Protein AF-A0A7C5RA62-F1 (afdb_monomer_lite)

Sequence (161 aa):
MAEKKEVVRFSKNILIQHIILMTSMIMLSITGLALKYSDSWLGRLFIKLEGGLETRGIIHRTFAVILILLGVYHLLYVMFTEEGHRELMKIRPTWKDFKDFWQYLGYNLFGKGSMPKVGKYDFRQKFQYWGVIVGFWVMVLTGFILWFGSAAMAVFPKWVI

Structure (mmCIF, N/CA/C/O backbone):
data_AF-A0A7C5RA62-F1
#
_entry.id   AF-A0A7C5RA62-F1
#
loop_
_atom_site.group_PDB
_atom_site.id
_atom_site.type_symbol
_atom_site.label_atom_id
_atom_site.label_alt_id
_atom_site.label_comp_id
_atom_site.label_asym_id
_atom_site.label_entity_id
_atom_site.label_seq_id
_atom_site.pdbx_PDB_ins_code
_atom_site.Cartn_x
_atom_site.Cartn_y
_atom_site.Cartn_z
_atom_site.occupancy
_atom_site.B_iso_or_equiv
_atom_site.auth_seq_id
_atom_site.auth_comp_id
_atom_site.auth_asym_id
_atom_site.auth_atom_id
_atom_site.pdbx_PDB_model_num
ATOM 1 N N . MET A 1 1 ? 1.773 -6.377 41.626 1.00 49.59 1 MET A N 1
ATOM 2 C CA . MET A 1 1 ? 2.093 -5.916 40.257 1.00 49.59 1 MET A CA 1
ATOM 3 C C . MET A 1 1 ? 1.074 -6.554 39.330 1.00 49.59 1 MET A C 1
ATOM 5 O O . MET A 1 1 ? 0.932 -7.764 39.396 1.00 49.59 1 MET A O 1
ATOM 9 N N . ALA A 1 2 ? 0.284 -5.774 38.588 1.00 59.28 2 ALA A N 1
ATOM 10 C CA . ALA A 1 2 ? -0.725 -6.342 37.694 1.00 59.28 2 ALA A CA 1
ATOM 11 C C . ALA A 1 2 ? -0.026 -7.121 36.569 1.00 59.28 2 ALA A C 1
ATOM 13 O O . ALA A 1 2 ? 0.814 -6.562 35.864 1.00 59.28 2 ALA A O 1
ATOM 14 N N . GLU A 1 3 ? -0.343 -8.407 36.438 1.00 60.16 3 GLU A N 1
ATOM 15 C CA . GLU A 1 3 ? 0.144 -9.262 35.360 1.00 60.16 3 GLU A CA 1
ATOM 16 C C . GLU A 1 3 ? -0.285 -8.655 34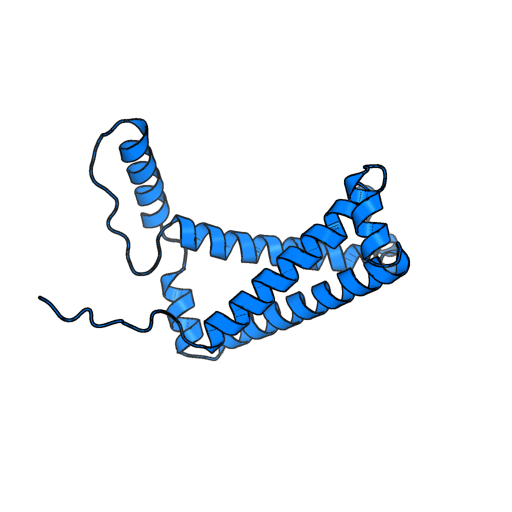.018 1.00 60.16 3 GLU A C 1
ATOM 18 O O . GLU A 1 3 ? -1.468 -8.401 33.769 1.00 60.16 3 GLU A O 1
ATOM 23 N N . LYS A 1 4 ? 0.693 -8.330 33.170 1.00 62.19 4 LYS A N 1
ATOM 24 C CA . LYS A 1 4 ? 0.464 -7.660 31.891 1.00 62.19 4 LYS A CA 1
ATOM 25 C C . LYS A 1 4 ? -0.144 -8.681 30.927 1.00 62.19 4 LYS A C 1
ATOM 27 O O . LYS A 1 4 ? 0.569 -9.383 30.222 1.00 62.19 4 LYS A O 1
ATOM 32 N N . LYS A 1 5 ? -1.472 -8.804 30.934 1.00 74.12 5 LYS A N 1
ATOM 33 C CA . LYS A 1 5 ? -2.194 -9.721 30.048 1.00 74.12 5 LYS A CA 1
ATOM 34 C C . LYS A 1 5 ? -2.106 -9.198 28.614 1.00 74.12 5 LYS A C 1
ATOM 36 O O . LYS A 1 5 ? -2.796 -8.246 28.248 1.00 74.12 5 LYS A O 1
ATOM 41 N N . GLU A 1 6 ? -1.211 -9.774 27.821 1.00 81.44 6 GLU A N 1
ATOM 42 C CA . GLU A 1 6 ? -1.072 -9.423 26.411 1.00 81.44 6 GLU A CA 1
ATOM 43 C C . GLU A 1 6 ? -2.312 -9.879 25.633 1.00 81.44 6 GLU A C 1
ATOM 45 O O . GLU A 1 6 ? -2.792 -11.003 25.782 1.00 81.44 6 GLU A O 1
ATOM 50 N N . VAL A 1 7 ? -2.861 -8.983 24.810 1.00 85.00 7 VAL A N 1
ATOM 51 C CA . VAL A 1 7 ? -4.025 -9.262 23.963 1.00 85.00 7 VAL A CA 1
ATOM 52 C C . VAL A 1 7 ? -3.595 -9.317 22.503 1.00 85.00 7 VAL A C 1
ATOM 54 O O . VAL A 1 7 ? -2.919 -8.416 22.003 1.00 85.00 7 VAL A O 1
ATOM 57 N N . VAL A 1 8 ? -4.005 -10.369 21.793 1.00 86.69 8 VAL A N 1
ATOM 58 C CA . VAL A 1 8 ? -3.720 -10.513 20.361 1.00 86.69 8 VAL A CA 1
ATOM 59 C C . VAL A 1 8 ? -4.494 -9.442 19.591 1.00 86.69 8 VAL A C 1
ATOM 61 O O . VAL A 1 8 ? -5.720 -9.485 19.493 1.00 86.69 8 VAL A O 1
ATOM 64 N N . ARG A 1 9 ? -3.774 -8.453 19.050 1.00 88.25 9 ARG A N 1
ATOM 65 C CA . ARG A 1 9 ? -4.382 -7.326 18.319 1.00 88.25 9 ARG A CA 1
ATOM 66 C C . ARG A 1 9 ? -4.767 -7.677 16.876 1.00 88.25 9 ARG A C 1
ATOM 68 O O . ARG A 1 9 ? -5.767 -7.146 16.378 1.00 88.25 9 ARG A O 1
ATOM 75 N N . PHE A 1 10 ? -3.981 -8.538 16.225 1.00 91.69 10 PHE A N 1
ATOM 76 C CA . PHE A 1 10 ? -4.112 -8.935 14.818 1.00 91.69 10 PHE A CA 1
ATOM 77 C C . PHE A 1 10 ? -3.897 -10.439 14.649 1.00 91.69 10 PHE A C 1
ATOM 79 O O . PHE A 1 10 ? -3.046 -11.019 15.325 1.00 91.69 10 PHE A O 1
ATOM 86 N N . SER A 1 11 ? -4.637 -11.063 13.731 1.00 93.56 11 SER A N 1
ATOM 87 C CA . SER A 1 11 ? -4.396 -12.454 13.354 1.00 93.56 11 SER A CA 1
ATOM 88 C C . SER A 1 11 ? -3.126 -12.608 12.521 1.00 93.56 11 SER A C 1
ATOM 90 O O . SER A 1 11 ? -2.623 -11.665 11.902 1.00 93.56 11 SER A O 1
ATOM 92 N N . LYS A 1 12 ? -2.630 -13.848 12.460 1.00 95.50 12 LYS A N 1
ATOM 93 C CA . LYS A 1 12 ? -1.479 -14.213 11.625 1.00 95.50 12 LYS A CA 1
ATOM 94 C C . LYS A 1 12 ? -1.718 -13.894 10.146 1.00 95.50 12 LYS A C 1
ATOM 96 O O . LYS A 1 12 ? -0.791 -13.457 9.480 1.00 95.50 12 LYS A O 1
ATOM 101 N N . ASN A 1 13 ? -2.948 -14.055 9.650 1.00 95.25 13 ASN A N 1
ATOM 102 C CA . ASN A 1 13 ? -3.291 -13.742 8.261 1.00 95.25 13 ASN A CA 1
ATOM 103 C C . ASN A 1 13 ? -3.084 -12.252 7.947 1.00 95.25 13 ASN A C 1
ATOM 105 O O . ASN A 1 13 ? -2.411 -11.919 6.975 1.00 95.25 13 ASN A O 1
ATOM 109 N N . ILE A 1 14 ? -3.588 -11.355 8.804 1.00 94.88 14 ILE A N 1
ATOM 110 C CA . ILE A 1 14 ? -3.395 -9.904 8.645 1.00 94.88 14 ILE A CA 1
ATOM 111 C C . ILE A 1 14 ? -1.902 -9.549 8.687 1.00 94.88 14 ILE A C 1
ATOM 113 O O . ILE A 1 14 ? -1.433 -8.748 7.880 1.00 94.88 14 ILE A O 1
ATOM 117 N N . LEU A 1 15 ? -1.144 -10.169 9.596 1.00 96.00 15 LEU A N 1
ATOM 118 C CA . LEU A 1 15 ? 0.295 -9.935 9.712 1.00 96.00 15 LEU A CA 1
ATOM 119 C C . LEU A 1 15 ? 1.055 -10.375 8.452 1.00 96.00 15 LEU A C 1
ATOM 121 O O . LEU A 1 15 ? 1.880 -9.620 7.947 1.00 96.00 15 LEU A O 1
ATOM 125 N N . ILE A 1 16 ? 0.757 -11.565 7.925 1.00 97.88 16 ILE A N 1
ATOM 126 C CA . ILE A 1 16 ? 1.392 -12.094 6.710 1.00 97.88 16 ILE A CA 1
ATOM 127 C C . ILE A 1 16 ? 1.078 -11.197 5.513 1.00 97.88 16 ILE A C 1
ATOM 129 O O . ILE A 1 16 ? 1.998 -10.801 4.799 1.00 97.88 16 ILE A O 1
ATOM 133 N N . GLN A 1 17 ? -0.190 -10.812 5.328 1.00 97.81 17 GLN A N 1
ATOM 134 C CA . GLN A 1 17 ? -0.573 -9.869 4.275 1.00 97.81 17 GLN A CA 1
ATOM 135 C C . GLN A 1 17 ? 0.215 -8.562 4.389 1.00 97.81 17 GLN A C 1
ATOM 137 O O . GLN A 1 17 ? 0.735 -8.065 3.394 1.00 97.81 17 GLN A O 1
ATOM 142 N N . HIS A 1 18 ? 0.354 -8.021 5.601 1.00 96.94 18 HIS A N 1
ATOM 143 C CA . HIS A 1 18 ? 1.091 -6.782 5.804 1.00 96.94 18 HIS A CA 1
ATOM 144 C C . HIS A 1 18 ? 2.591 -6.923 5.510 1.00 96.94 18 HIS A C 1
ATOM 146 O O . HIS A 1 18 ? 3.164 -6.023 4.901 1.00 96.94 18 HIS A O 1
ATOM 152 N N . ILE A 1 19 ? 3.221 -8.039 5.884 1.00 98.06 19 ILE A N 1
ATOM 153 C CA . ILE A 1 19 ? 4.635 -8.293 5.572 1.00 98.06 19 ILE A CA 1
ATOM 154 C C . ILE A 1 19 ? 4.840 -8.354 4.056 1.00 98.06 19 ILE A C 1
ATOM 156 O O . ILE A 1 19 ? 5.745 -7.692 3.556 1.00 98.06 19 ILE A O 1
ATOM 160 N N . ILE A 1 20 ? 3.981 -9.074 3.324 1.00 98.25 20 ILE A N 1
ATOM 161 C CA . ILE A 1 20 ? 4.057 -9.159 1.855 1.00 98.25 20 ILE A CA 1
ATOM 162 C C . ILE A 1 20 ? 3.826 -7.781 1.220 1.00 98.25 20 ILE A C 1
ATOM 164 O O . ILE A 1 20 ? 4.548 -7.397 0.299 1.00 98.25 20 ILE A O 1
ATOM 168 N N . LEU A 1 21 ? 2.856 -7.013 1.728 1.00 97.81 21 LEU A N 1
ATOM 169 C CA . LEU A 1 21 ? 2.601 -5.640 1.288 1.00 97.81 21 LEU A CA 1
ATOM 170 C C . LEU A 1 21 ? 3.843 -4.768 1.489 1.00 97.81 21 LEU A C 1
ATOM 172 O O . LEU A 1 21 ? 4.276 -4.094 0.561 1.00 97.81 21 LEU A O 1
ATOM 176 N N . MET A 1 22 ? 4.420 -4.789 2.691 1.00 97.56 22 MET A N 1
ATOM 177 C CA . MET A 1 22 ? 5.568 -3.968 3.063 1.00 97.56 22 MET A CA 1
ATOM 178 C C . MET A 1 22 ? 6.787 -4.292 2.197 1.00 97.56 22 MET A C 1
ATOM 180 O O . MET A 1 22 ? 7.392 -3.381 1.634 1.00 97.56 22 MET A O 1
ATOM 184 N N . THR A 1 23 ? 7.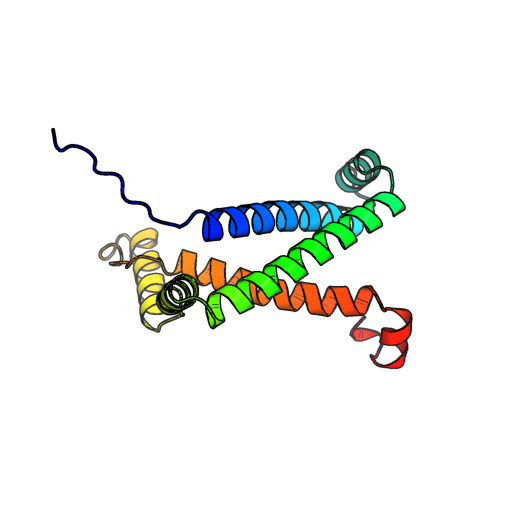133 -5.572 2.051 1.00 97.88 23 THR A N 1
ATOM 185 C CA . THR A 1 23 ? 8.290 -5.985 1.245 1.00 97.88 23 THR A CA 1
ATOM 186 C C . THR A 1 23 ? 8.092 -5.651 -0.229 1.00 97.88 23 THR A C 1
ATOM 188 O O . THR A 1 23 ? 8.994 -5.083 -0.846 1.00 97.88 23 THR A O 1
ATOM 191 N N . SER A 1 24 ? 6.902 -5.906 -0.779 1.00 97.50 24 SER A N 1
ATOM 192 C CA . SER A 1 24 ? 6.592 -5.586 -2.177 1.00 97.50 24 SER A CA 1
ATOM 193 C C . SER A 1 24 ? 6.632 -4.085 -2.436 1.00 97.50 24 SER A C 1
ATOM 195 O O . SER A 1 24 ? 7.238 -3.647 -3.410 1.00 97.50 24 SER A O 1
ATOM 197 N N . MET A 1 25 ? 6.058 -3.281 -1.537 1.00 96.00 25 MET A N 1
ATOM 198 C CA . MET A 1 25 ? 6.080 -1.821 -1.639 1.00 96.00 25 MET A CA 1
ATOM 199 C C . MET A 1 25 ? 7.500 -1.259 -1.619 1.00 96.00 25 MET A C 1
ATOM 201 O O . MET A 1 25 ? 7.822 -0.387 -2.427 1.00 96.00 25 MET A O 1
ATOM 205 N N . ILE A 1 26 ? 8.360 -1.753 -0.726 1.00 96.19 26 ILE A N 1
ATOM 206 C CA . ILE A 1 26 ? 9.760 -1.318 -0.647 1.00 96.19 26 ILE A CA 1
ATOM 207 C C . ILE A 1 26 ? 10.493 -1.674 -1.944 1.00 96.19 26 ILE A C 1
ATOM 209 O O . ILE A 1 26 ? 11.126 -0.806 -2.545 1.00 96.19 26 ILE A O 1
ATOM 213 N N . MET A 1 27 ? 10.356 -2.914 -2.419 1.00 95.31 27 MET A N 1
ATOM 214 C CA . MET A 1 27 ? 11.022 -3.365 -3.643 1.00 95.31 27 MET A CA 1
ATOM 215 C C . MET A 1 27 ? 10.549 -2.603 -4.881 1.00 95.31 27 MET A C 1
ATOM 217 O O . MET A 1 27 ? 11.377 -2.161 -5.676 1.00 95.31 27 MET A O 1
ATOM 221 N N . LEU A 1 28 ? 9.242 -2.372 -5.026 1.00 95.19 28 LEU A N 1
ATOM 222 C CA . LEU A 1 28 ? 8.678 -1.558 -6.108 1.00 95.19 28 LEU A CA 1
ATOM 223 C C . LEU A 1 28 ? 9.147 -0.105 -6.043 1.00 95.19 28 LEU A C 1
ATOM 225 O O . LEU A 1 28 ? 9.422 0.495 -7.079 1.00 95.19 28 LEU A O 1
ATOM 229 N N . SER A 1 29 ? 9.298 0.450 -4.839 1.00 93.50 29 SER A N 1
ATOM 230 C CA . SER A 1 29 ? 9.810 1.810 -4.656 1.00 93.50 29 SER A CA 1
ATOM 231 C C . SER A 1 29 ? 11.274 1.915 -5.088 1.00 93.50 29 SER A C 1
ATOM 233 O O . SER A 1 29 ? 11.620 2.828 -5.832 1.00 93.50 29 SER A O 1
ATOM 235 N N . ILE A 1 30 ? 12.130 0.966 -4.695 1.00 92.38 30 ILE A N 1
ATOM 236 C CA . ILE A 1 30 ? 13.555 0.947 -5.073 1.00 92.38 30 ILE A CA 1
ATOM 237 C C . ILE A 1 30 ? 13.709 0.748 -6.588 1.00 92.38 30 ILE A C 1
ATOM 239 O O . ILE A 1 30 ? 14.365 1.540 -7.274 1.00 92.38 30 ILE A O 1
ATOM 243 N N . THR A 1 31 ? 13.044 -0.267 -7.138 1.00 92.44 31 THR A N 1
ATOM 244 C CA . THR A 1 31 ? 13.087 -0.595 -8.574 1.00 92.44 31 THR A CA 1
ATOM 245 C C . THR A 1 31 ? 12.386 0.454 -9.453 1.00 92.44 31 THR A C 1
ATOM 247 O O . THR A 1 31 ? 12.773 0.655 -10.600 1.00 92.44 31 THR A O 1
ATOM 250 N N . GLY A 1 32 ? 11.404 1.194 -8.938 1.00 88.12 32 GLY A N 1
ATOM 251 C CA . GLY A 1 32 ? 10.771 2.308 -9.652 1.00 88.12 32 GLY A CA 1
ATOM 252 C C . GLY A 1 32 ? 11.598 3.597 -9.597 1.00 88.12 32 GLY A C 1
ATOM 253 O O . GLY A 1 32 ? 11.867 4.224 -10.623 1.00 88.12 32 GLY A O 1
ATOM 254 N N . LEU A 1 33 ? 12.077 3.989 -8.412 1.00 87.75 33 LEU A N 1
ATOM 255 C CA . LEU A 1 33 ? 12.796 5.255 -8.227 1.00 87.75 33 LEU A CA 1
ATOM 256 C C . LEU A 1 33 ? 14.114 5.288 -8.983 1.00 87.75 33 LEU A C 1
ATOM 258 O O . LEU A 1 33 ? 14.385 6.243 -9.705 1.00 87.75 33 LEU A O 1
ATOM 262 N N . ALA A 1 34 ? 14.923 4.240 -8.884 1.00 85.38 34 ALA A N 1
ATOM 263 C CA . ALA A 1 34 ? 16.186 4.236 -9.607 1.00 85.38 34 ALA A CA 1
ATOM 264 C C . ALA A 1 34 ? 15.988 4.098 -11.140 1.00 85.38 34 ALA A C 1
ATOM 266 O O . ALA A 1 34 ? 16.960 4.200 -11.875 1.00 85.38 34 ALA A O 1
ATOM 267 N N . LEU A 1 35 ? 14.767 3.834 -11.664 1.00 80.75 35 LEU A N 1
ATOM 268 C CA . LEU A 1 35 ? 14.480 3.839 -13.120 1.00 80.75 35 LEU A CA 1
ATOM 269 C C . LEU A 1 35 ? 14.292 5.289 -13.557 1.00 80.75 35 LEU A C 1
ATOM 271 O O . LEU A 1 35 ? 14.912 5.739 -14.511 1.00 80.75 35 LEU A O 1
ATOM 275 N N . LYS A 1 36 ? 13.503 6.034 -12.779 1.00 82.31 36 LYS A N 1
ATOM 276 C CA . LYS A 1 36 ? 13.302 7.471 -12.962 1.00 82.31 36 LYS A CA 1
ATOM 277 C C . LYS A 1 36 ? 14.591 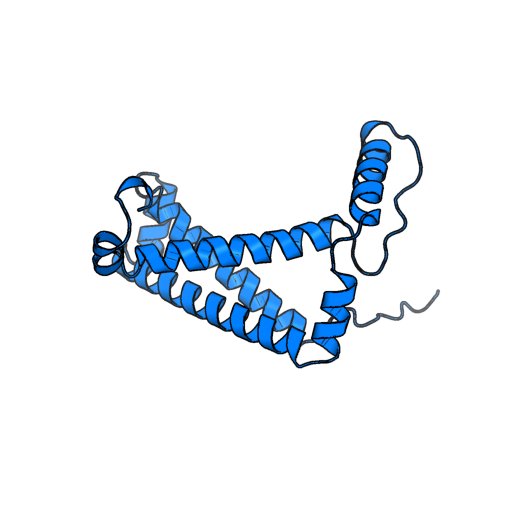8.281 -12.789 1.00 82.31 36 LYS A C 1
ATOM 279 O O . LYS A 1 36 ? 14.771 9.286 -13.464 1.00 82.31 36 LYS A O 1
ATOM 284 N N . TYR A 1 37 ? 15.471 7.860 -11.883 1.00 85.38 37 TYR A N 1
ATOM 285 C CA . TYR A 1 37 ? 16.724 8.550 -11.567 1.00 85.38 37 TYR A CA 1
ATOM 286 C C . TYR A 1 37 ? 17.958 7.733 -11.968 1.00 85.38 37 TYR A C 1
ATOM 288 O O . TYR A 1 37 ? 18.936 7.692 -11.216 1.00 85.38 37 TYR A O 1
ATOM 296 N N . SER A 1 38 ? 17.927 7.086 -13.137 1.00 84.88 38 SER A N 1
ATOM 297 C CA . SER A 1 38 ? 19.029 6.254 -13.649 1.00 84.88 38 SER A CA 1
ATOM 298 C C . SER A 1 38 ? 20.363 6.999 -13.739 1.00 84.88 38 SER A C 1
ATOM 300 O O . SER A 1 38 ? 21.417 6.401 -13.535 1.00 84.88 38 SER A O 1
ATOM 302 N N . ASP A 1 39 ? 20.321 8.311 -13.978 1.00 85.56 39 ASP A N 1
ATOM 303 C CA . ASP A 1 39 ? 21.514 9.149 -14.152 1.00 85.56 39 ASP A CA 1
ATOM 304 C C . ASP A 1 39 ? 22.135 9.607 -12.825 1.00 85.56 39 ASP A C 1
ATOM 306 O O . ASP A 1 39 ? 23.247 10.145 -12.794 1.00 85.56 39 ASP A O 1
ATOM 310 N N . SER A 1 40 ? 21.447 9.372 -11.705 1.00 90.38 40 SER A N 1
ATOM 311 C CA . SER A 1 40 ? 21.981 9.637 -10.371 1.00 90.38 40 SER A CA 1
ATOM 312 C C . SER A 1 40 ? 22.950 8.535 -9.933 1.00 90.38 40 SER A C 1
ATOM 314 O O . SER A 1 40 ? 22.856 7.382 -10.357 1.00 90.38 40 SER A O 1
ATOM 316 N N . TRP A 1 41 ? 23.885 8.866 -9.039 1.00 89.88 41 TRP A N 1
ATOM 317 C CA . TRP A 1 41 ? 24.825 7.874 -8.508 1.00 89.88 41 TRP A CA 1
ATOM 318 C C . TRP A 1 41 ? 24.106 6.737 -7.755 1.00 89.88 41 TRP A C 1
ATOM 320 O O . TRP A 1 41 ? 24.468 5.575 -7.927 1.00 89.88 41 TRP A O 1
ATOM 330 N N . LEU A 1 42 ? 23.047 7.061 -6.996 1.00 86.81 42 LEU A N 1
ATOM 331 C CA . LEU A 1 42 ? 22.189 6.085 -6.314 1.00 86.81 42 LEU A CA 1
ATOM 332 C C . LEU A 1 42 ? 21.455 5.188 -7.312 1.00 86.81 42 LEU A C 1
ATOM 334 O O . LEU A 1 42 ? 21.410 3.975 -7.129 1.00 86.81 42 LEU A O 1
ATOM 338 N N . GLY A 1 43 ? 20.925 5.773 -8.389 1.00 86.00 43 GLY A N 1
ATOM 339 C CA . GLY A 1 43 ? 20.266 5.034 -9.462 1.00 86.00 43 GLY A CA 1
ATOM 340 C C . GLY A 1 43 ? 21.179 3.991 -10.088 1.00 86.00 43 GLY A C 1
ATOM 341 O O . GLY A 1 43 ? 20.835 2.810 -10.139 1.00 86.00 43 GLY A O 1
ATOM 342 N N . ARG A 1 44 ? 22.388 4.409 -10.476 1.00 87.31 44 ARG A N 1
ATOM 343 C CA . ARG A 1 44 ? 23.413 3.512 -11.027 1.00 87.31 44 ARG A CA 1
ATOM 344 C C . ARG A 1 44 ? 23.829 2.414 -10.049 1.00 87.31 44 ARG A C 1
ATOM 346 O O . ARG A 1 44 ? 24.023 1.279 -10.479 1.00 87.31 44 ARG A O 1
ATOM 353 N N . LEU A 1 45 ? 23.957 2.731 -8.757 1.00 88.81 45 LEU A N 1
ATOM 354 C CA . LEU A 1 45 ? 24.305 1.747 -7.730 1.00 88.81 45 LEU A CA 1
ATOM 355 C C . LEU A 1 45 ? 23.243 0.647 -7.636 1.00 88.81 45 LEU A C 1
ATOM 357 O O . LEU A 1 45 ? 23.589 -0.529 -7.727 1.00 88.81 45 LEU A O 1
ATOM 361 N N . PHE A 1 46 ? 21.967 1.015 -7.509 1.00 87.81 46 PHE A N 1
ATOM 362 C CA . PHE A 1 46 ? 20.884 0.034 -7.417 1.00 87.81 46 PHE A CA 1
ATOM 363 C C . PHE A 1 46 ? 20.750 -0.792 -8.693 1.00 87.81 46 PHE A C 1
ATOM 365 O O . PHE A 1 46 ? 20.732 -2.014 -8.607 1.00 87.81 46 PHE A O 1
ATOM 372 N N . ILE A 1 47 ? 20.797 -0.160 -9.871 1.00 86.69 47 ILE A N 1
ATOM 373 C CA . ILE A 1 47 ? 20.765 -0.880 -11.153 1.00 86.69 47 ILE A CA 1
ATOM 374 C C . ILE A 1 47 ? 21.903 -1.907 -11.234 1.00 86.69 47 ILE A C 1
ATOM 376 O O . ILE A 1 47 ? 21.687 -3.025 -11.694 1.00 86.69 47 ILE A O 1
ATOM 380 N N . LYS A 1 48 ? 23.113 -1.559 -10.777 1.00 88.25 48 LYS A N 1
ATOM 381 C CA . LYS A 1 48 ? 24.251 -2.487 -10.776 1.00 88.25 48 LYS A CA 1
ATOM 382 C C . LYS A 1 48 ? 24.047 -3.645 -9.794 1.00 88.25 48 LYS A C 1
ATOM 384 O O . LYS A 1 48 ? 24.328 -4.783 -10.157 1.00 88.25 48 LYS A O 1
ATOM 389 N N . LEU A 1 49 ? 23.562 -3.368 -8.581 1.00 88.31 49 LEU A N 1
ATOM 390 C CA . LEU A 1 49 ? 23.274 -4.392 -7.566 1.00 88.31 49 LEU A CA 1
ATOM 391 C C . LEU A 1 49 ? 22.160 -5.350 -8.005 1.00 88.31 49 LEU A C 1
ATOM 393 O O . LEU A 1 49 ? 22.210 -6.535 -7.696 1.00 88.31 49 LEU A O 1
ATOM 397 N N . GLU A 1 50 ? 21.182 -4.846 -8.752 1.00 87.19 50 GLU A N 1
ATOM 398 C CA . GLU A 1 50 ? 20.050 -5.613 -9.278 1.00 87.19 50 GLU A CA 1
ATOM 399 C C . GLU A 1 50 ? 20.395 -6.391 -10.560 1.00 87.19 50 GLU A C 1
ATOM 401 O O . GLU A 1 50 ? 19.536 -7.088 -11.093 1.00 87.19 50 GLU A O 1
ATOM 406 N N . GLY A 1 51 ? 21.635 -6.309 -11.058 1.00 86.06 51 GLY A N 1
ATOM 407 C CA . GLY A 1 51 ? 22.084 -7.065 -12.231 1.00 86.06 51 GLY A CA 1
ATOM 408 C C . GLY A 1 51 ? 21.740 -6.419 -13.575 1.00 86.06 51 GLY A C 1
ATOM 409 O O . GLY A 1 51 ? 21.602 -7.122 -14.573 1.00 86.06 51 GLY A O 1
ATOM 410 N N . GLY A 1 52 ? 21.594 -5.093 -13.616 1.00 88.69 52 GLY A N 1
ATOM 411 C CA . GLY A 1 52 ? 21.332 -4.316 -14.828 1.00 88.69 52 GLY A CA 1
ATOM 412 C C . GLY A 1 52 ? 19.862 -3.936 -15.025 1.00 88.69 52 GLY A C 1
ATOM 413 O O . GLY A 1 52 ? 18.978 -4.316 -14.258 1.00 88.69 52 GLY A O 1
ATOM 414 N N . LEU A 1 53 ? 19.594 -3.148 -16.072 1.00 85.56 53 LEU A N 1
ATOM 415 C CA . LEU A 1 53 ? 18.255 -2.615 -16.366 1.00 85.56 53 LEU A CA 1
ATOM 416 C C . LEU A 1 53 ? 17.228 -3.713 -16.683 1.00 85.56 53 LEU A C 1
ATOM 418 O O . LEU A 1 53 ? 16.073 -3.604 -16.274 1.00 85.56 53 LEU A O 1
ATOM 422 N N . GLU A 1 54 ? 17.643 -4.772 -17.378 1.00 87.38 54 GLU A N 1
ATOM 423 C CA . GLU A 1 54 ? 16.761 -5.875 -17.768 1.00 87.38 54 GLU A CA 1
ATOM 424 C C . GLU A 1 54 ? 16.297 -6.690 -16.553 1.00 87.38 54 GLU A C 1
ATOM 426 O O . GLU A 1 54 ? 15.094 -6.787 -16.290 1.00 87.38 54 GLU A O 1
ATOM 431 N N . THR A 1 55 ? 17.248 -7.201 -15.764 1.00 89.62 55 THR A N 1
ATOM 432 C CA . THR A 1 55 ? 16.991 -7.967 -14.535 1.00 89.62 55 THR A CA 1
ATOM 433 C C . THR A 1 55 ? 16.105 -7.184 -13.576 1.00 89.62 55 THR A C 1
ATOM 435 O O . THR A 1 55 ? 15.131 -7.699 -13.029 1.00 89.62 55 THR A O 1
ATOM 438 N N . ARG A 1 56 ? 16.364 -5.889 -13.444 1.00 90.06 56 ARG A N 1
ATOM 439 C CA . ARG A 1 56 ? 15.555 -4.985 -12.640 1.00 90.06 56 ARG A CA 1
ATOM 440 C C . ARG A 1 56 ? 14.117 -4.845 -13.126 1.00 90.06 56 ARG A C 1
ATOM 442 O O . ARG A 1 56 ? 13.198 -4.862 -12.310 1.00 90.06 56 ARG A O 1
ATOM 449 N N . GLY A 1 57 ? 13.902 -4.727 -14.436 1.00 89.94 57 GLY A N 1
ATOM 450 C CA . GLY A 1 57 ? 12.559 -4.719 -15.016 1.00 89.94 57 GLY A CA 1
ATOM 451 C C . GLY A 1 57 ? 11.805 -6.027 -14.752 1.00 89.94 57 GLY A C 1
ATOM 452 O O . GLY A 1 57 ? 10.586 -6.016 -14.572 1.00 89.94 57 GLY A O 1
ATOM 453 N N . ILE A 1 58 ? 12.513 -7.158 -14.692 1.00 92.44 58 ILE A N 1
ATOM 454 C CA . ILE A 1 58 ? 11.943 -8.448 -14.273 1.00 92.44 58 ILE A CA 1
ATOM 455 C C . ILE A 1 58 ? 11.582 -8.408 -12.783 1.00 92.44 58 ILE A C 1
ATOM 457 O O . ILE A 1 58 ? 10.445 -8.718 -12.436 1.00 92.44 58 ILE A O 1
ATOM 461 N N . ILE A 1 59 ? 12.491 -7.964 -11.909 1.00 94.25 59 ILE A N 1
ATOM 462 C CA . ILE A 1 59 ? 12.242 -7.844 -10.461 1.00 94.25 59 ILE A CA 1
ATOM 463 C C . ILE A 1 59 ? 11.026 -6.944 -10.194 1.00 94.25 59 ILE A C 1
ATOM 465 O O . ILE A 1 59 ? 10.114 -7.353 -9.475 1.00 94.25 59 ILE A O 1
ATOM 469 N N . HIS A 1 60 ? 10.966 -5.759 -10.810 1.00 94.81 60 HIS A N 1
ATOM 470 C CA . HIS A 1 60 ? 9.853 -4.821 -10.646 1.00 94.81 60 HIS A CA 1
ATOM 471 C C . HIS A 1 60 ? 8.514 -5.462 -11.028 1.00 94.81 60 HIS A C 1
ATOM 473 O O . HIS A 1 60 ? 7.566 -5.426 -10.247 1.00 94.81 60 HIS A O 1
ATOM 479 N N . ARG A 1 61 ? 8.440 -6.106 -12.202 1.00 94.25 61 ARG A N 1
ATOM 480 C CA . ARG A 1 61 ? 7.214 -6.772 -12.672 1.00 94.25 61 ARG A CA 1
ATOM 481 C C . ARG A 1 61 ? 6.813 -7.941 -11.776 1.00 94.25 61 ARG A C 1
ATOM 483 O O . ARG A 1 61 ? 5.632 -8.085 -11.478 1.00 94.25 61 ARG A O 1
ATOM 490 N N . THR A 1 62 ? 7.772 -8.723 -11.285 1.00 96.50 62 THR A N 1
ATOM 491 C CA . THR A 1 62 ? 7.505 -9.813 -10.336 1.00 96.50 62 THR A CA 1
ATOM 492 C C . THR A 1 62 ? 6.869 -9.285 -9.050 1.00 96.50 62 THR A C 1
ATOM 494 O O . THR A 1 62 ? 5.814 -9.772 -8.644 1.00 96.50 62 THR A O 1
ATOM 497 N N . PHE A 1 63 ? 7.441 -8.245 -8.435 1.00 97.50 63 PHE A N 1
ATOM 498 C CA . PHE A 1 63 ? 6.853 -7.636 -7.237 1.00 97.50 63 PHE A CA 1
ATOM 499 C C . PHE A 1 63 ? 5.526 -6.922 -7.519 1.00 97.50 63 PHE A C 1
ATOM 501 O O . PHE A 1 63 ? 4.652 -6.917 -6.652 1.00 97.50 63 PHE A O 1
ATOM 508 N N . ALA A 1 64 ? 5.329 -6.381 -8.724 1.00 96.56 64 ALA A N 1
ATOM 509 C CA . ALA A 1 64 ? 4.052 -5.800 -9.131 1.00 96.56 64 ALA A CA 1
ATOM 510 C C . ALA A 1 64 ? 2.954 -6.871 -9.182 1.00 96.56 64 ALA A C 1
ATOM 512 O O . ALA A 1 64 ? 1.881 -6.672 -8.617 1.00 96.56 64 ALA A O 1
ATOM 513 N N . VAL A 1 65 ? 3.236 -8.037 -9.775 1.00 97.38 65 VAL A N 1
ATOM 514 C CA . VAL A 1 65 ? 2.300 -9.173 -9.805 1.00 97.38 65 VAL A CA 1
ATOM 515 C C . VAL A 1 65 ? 2.001 -9.676 -8.394 1.00 97.38 65 VAL A C 1
ATOM 517 O O . VAL A 1 65 ? 0.833 -9.867 -8.063 1.00 97.38 65 VAL A O 1
ATOM 520 N N . ILE A 1 66 ? 3.016 -9.830 -7.535 1.00 98.19 66 ILE A N 1
ATOM 521 C CA . ILE A 1 66 ? 2.822 -10.229 -6.129 1.00 98.19 66 ILE A CA 1
ATOM 522 C C . ILE A 1 66 ? 1.904 -9.237 -5.405 1.00 98.19 66 ILE A C 1
ATOM 524 O O . ILE A 1 66 ? 0.960 -9.655 -4.733 1.00 98.19 66 ILE A O 1
ATOM 528 N N . LEU A 1 67 ? 2.143 -7.931 -5.563 1.00 98.00 67 LEU A N 1
ATOM 529 C CA . LEU A 1 67 ? 1.331 -6.898 -4.925 1.00 98.00 67 LEU A CA 1
ATOM 530 C C . LEU A 1 67 ? -0.111 -6.897 -5.454 1.00 98.00 67 LEU A C 1
ATOM 532 O O . LEU A 1 67 ? -1.043 -6.762 -4.662 1.00 98.00 67 LEU A O 1
ATOM 536 N N . ILE A 1 68 ? -0.313 -7.089 -6.762 1.00 97.44 68 ILE A N 1
ATOM 537 C CA . ILE A 1 68 ? -1.648 -7.204 -7.373 1.00 97.44 68 ILE A CA 1
ATOM 538 C C . ILE A 1 68 ? -2.393 -8.418 -6.815 1.00 97.44 68 ILE A C 1
ATOM 540 O O . ILE A 1 68 ? -3.530 -8.279 -6.364 1.00 97.44 68 ILE A O 1
ATOM 544 N N . LEU A 1 69 ? -1.755 -9.592 -6.791 1.00 98.25 69 LEU A N 1
ATOM 545 C CA . LEU A 1 69 ? -2.347 -10.814 -6.241 1.00 98.25 69 LEU A CA 1
ATOM 546 C C . LEU A 1 69 ? -2.692 -10.654 -4.759 1.00 98.25 69 LEU A C 1
ATOM 548 O O . LEU A 1 69 ? -3.772 -11.063 -4.334 1.00 98.25 69 LEU A O 1
ATOM 552 N N . LEU A 1 70 ? -1.818 -10.009 -3.981 1.00 98.25 70 LEU A N 1
ATOM 553 C CA . LEU A 1 70 ? -2.096 -9.680 -2.588 1.00 98.25 70 LEU A CA 1
ATOM 554 C C . LEU A 1 70 ? -3.295 -8.733 -2.458 1.00 98.25 70 LEU A C 1
ATOM 556 O O . LEU A 1 70 ? -4.127 -8.941 -1.581 1.00 98.25 70 LEU A O 1
ATOM 560 N N . GLY A 1 71 ? -3.403 -7.715 -3.314 1.00 97.31 71 GLY A N 1
ATOM 561 C CA . GLY A 1 71 ? -4.539 -6.793 -3.332 1.00 97.31 71 GLY A CA 1
ATOM 562 C C . GLY A 1 71 ? -5.861 -7.506 -3.622 1.00 97.31 71 GLY A C 1
ATOM 563 O O . GLY A 1 71 ? -6.843 -7.294 -2.910 1.00 97.31 71 GLY A O 1
ATOM 564 N N . VAL A 1 72 ? -5.870 -8.417 -4.601 1.00 97.56 72 VAL A N 1
ATOM 565 C CA . VAL A 1 72 ? -7.029 -9.273 -4.903 1.00 97.56 72 VAL A CA 1
ATOM 566 C C . VAL A 1 72 ? -7.363 -10.169 -3.711 1.00 97.56 72 VAL A C 1
ATOM 568 O O . VAL A 1 72 ? -8.513 -10.211 -3.280 1.00 97.56 72 VAL A O 1
ATOM 571 N N . TYR A 1 73 ? -6.368 -10.838 -3.126 1.00 98.06 73 TYR A N 1
ATOM 572 C CA . TYR A 1 73 ? -6.567 -11.661 -1.935 1.00 98.06 73 TYR A CA 1
ATOM 573 C C . TYR A 1 73 ? -7.113 -10.848 -0.754 1.00 98.06 73 TYR A C 1
ATOM 575 O O . TYR A 1 73 ? -8.049 -11.294 -0.097 1.00 98.06 73 TYR A O 1
ATOM 583 N N . HIS A 1 74 ? -6.587 -9.646 -0.503 1.00 97.31 74 HIS A N 1
ATOM 584 C CA . HIS A 1 74 ? -7.064 -8.759 0.559 1.00 97.31 74 HIS A CA 1
ATOM 585 C C . HIS A 1 74 ? -8.521 -8.348 0.333 1.00 97.31 74 HIS A C 1
ATOM 587 O O . HIS A 1 74 ? -9.324 -8.384 1.266 1.00 97.31 74 HIS A O 1
ATOM 593 N N . LEU A 1 75 ? -8.881 -8.011 -0.908 1.00 96.25 75 LEU A N 1
ATOM 594 C CA . LEU A 1 75 ? -10.250 -7.674 -1.283 1.00 96.25 75 LEU A CA 1
ATOM 595 C C . LEU A 1 75 ? -11.196 -8.854 -1.017 1.00 96.25 75 LEU A C 1
ATOM 597 O O . LEU A 1 75 ? -12.206 -8.688 -0.333 1.00 96.25 75 LEU A O 1
ATOM 601 N N . LEU A 1 76 ? -10.843 -10.056 -1.484 1.00 97.12 76 LEU A N 1
ATOM 602 C CA . LEU A 1 76 ? -11.614 -11.276 -1.221 1.00 97.12 76 LEU A CA 1
ATOM 603 C C . LEU A 1 76 ? -11.707 -11.574 0.283 1.00 97.12 76 LEU A C 1
ATOM 605 O O . LEU A 1 76 ? -12.789 -11.857 0.789 1.00 97.12 76 LEU A O 1
ATOM 609 N N . TYR A 1 77 ? -10.603 -11.452 1.020 1.00 96.44 77 TYR A N 1
ATOM 610 C CA . TYR A 1 77 ? -10.561 -11.662 2.466 1.00 96.44 77 TYR A CA 1
ATOM 611 C C . TYR A 1 77 ? -11.529 -10.731 3.203 1.00 96.44 77 TYR A C 1
ATOM 613 O O . TYR A 1 77 ? -12.276 -11.176 4.073 1.00 96.44 77 TYR A O 1
ATOM 621 N N . VAL A 1 78 ? -11.566 -9.450 2.844 1.00 96.06 78 VAL A N 1
ATOM 622 C CA . VAL A 1 78 ? -12.445 -8.467 3.487 1.00 96.06 78 VAL A CA 1
ATOM 623 C C . VAL A 1 78 ? -13.918 -8.639 3.091 1.00 96.06 78 VAL A C 1
ATOM 625 O O . VAL A 1 78 ? -14.799 -8.328 3.893 1.00 96.06 78 VAL A O 1
ATOM 628 N N . MET A 1 79 ? -14.202 -9.154 1.892 1.00 95.12 79 MET A N 1
ATOM 629 C CA . MET A 1 79 ? -15.575 -9.414 1.437 1.00 95.12 79 MET A CA 1
ATOM 630 C C . MET A 1 79 ? -16.156 -10.721 1.988 1.00 95.12 79 MET A C 1
ATOM 632 O O . MET A 1 79 ? -17.332 -10.752 2.338 1.00 95.12 79 MET A O 1
ATOM 636 N N . PHE A 1 80 ? -15.351 -11.783 2.074 1.00 96.50 80 PHE A N 1
ATOM 637 C CA . PHE A 1 80 ? -15.838 -13.143 2.337 1.00 96.50 80 PHE A CA 1
ATOM 638 C C . PHE A 1 80 ? -15.504 -13.689 3.728 1.00 96.50 80 PHE A C 1
ATOM 640 O O . PHE A 1 80 ? -15.981 -14.766 4.079 1.00 96.50 80 PHE A O 1
ATOM 647 N N . THR A 1 81 ? -14.710 -12.984 4.540 1.00 96.38 81 THR A N 1
ATOM 648 C CA . THR A 1 81 ? -14.430 -13.411 5.920 1.00 96.38 81 THR A CA 1
ATOM 649 C C . THR A 1 81 ? -15.017 -12.447 6.939 1.00 96.38 81 THR A C 1
ATOM 651 O O . THR A 1 81 ? -14.932 -11.227 6.791 1.00 96.38 81 THR A O 1
ATOM 654 N N . GLU A 1 82 ? -15.564 -12.993 8.026 1.00 94.31 82 GLU A N 1
ATOM 655 C CA . GLU A 1 82 ? -16.094 -12.184 9.128 1.00 94.31 82 GLU A CA 1
ATOM 656 C C . GLU A 1 82 ? -15.012 -11.313 9.772 1.00 94.31 82 GLU A C 1
ATOM 658 O O . GLU A 1 82 ? -15.263 -10.161 10.128 1.00 94.31 82 GLU A O 1
ATOM 663 N N . GLU A 1 83 ? -13.795 -11.848 9.920 1.00 94.06 83 GLU A N 1
ATOM 664 C CA . GLU A 1 83 ? -12.679 -11.107 10.500 1.00 94.06 83 GLU A CA 1
ATOM 665 C C . GLU A 1 83 ? -12.309 -9.905 9.627 1.00 94.06 83 GLU A C 1
ATOM 667 O O . GLU A 1 83 ? -12.274 -8.781 10.133 1.00 94.06 83 GLU A O 1
ATOM 672 N N . GLY A 1 84 ? -12.084 -10.127 8.329 1.00 92.94 84 GLY A N 1
ATOM 673 C CA . GLY A 1 84 ? -11.728 -9.071 7.388 1.00 92.94 84 GLY A CA 1
ATOM 674 C C . GLY A 1 84 ? -12.814 -8.003 7.298 1.00 92.94 84 GLY A C 1
ATOM 675 O O . GLY A 1 84 ? -12.520 -6.813 7.434 1.00 92.94 84 GLY A O 1
ATOM 676 N N . HIS A 1 85 ? -14.076 -8.419 7.175 1.00 93.69 85 HIS A N 1
ATOM 677 C CA . HIS A 1 85 ? -15.214 -7.505 7.133 1.00 93.69 85 HIS A CA 1
ATOM 678 C C . HIS A 1 85 ? -15.319 -6.659 8.410 1.00 93.69 85 HIS A C 1
ATOM 680 O O . HIS A 1 85 ? -15.448 -5.433 8.357 1.00 93.69 85 HIS A O 1
ATOM 686 N N . ARG A 1 86 ? -15.203 -7.291 9.584 1.00 93.62 86 ARG A N 1
ATOM 687 C CA . ARG A 1 86 ? -15.266 -6.609 10.883 1.00 93.62 86 ARG A CA 1
ATOM 688 C C . ARG A 1 86 ? -14.135 -5.599 11.061 1.00 93.62 86 ARG A C 1
ATOM 690 O O . ARG A 1 86 ? -14.359 -4.541 11.650 1.00 93.62 86 ARG A O 1
ATOM 697 N N . GLU A 1 87 ? -12.927 -5.914 10.607 1.00 93.56 87 GLU A N 1
ATOM 698 C CA . GLU A 1 87 ? -11.795 -4.986 10.679 1.00 93.56 87 GLU A CA 1
ATOM 699 C C . GLU A 1 87 ? -11.941 -3.828 9.683 1.00 93.56 87 GLU A C 1
ATOM 701 O O . GLU A 1 87 ? -11.738 -2.675 10.077 1.00 93.56 87 GLU A O 1
ATOM 706 N N . LEU A 1 88 ? -12.418 -4.086 8.458 1.00 93.12 88 LEU A N 1
ATOM 707 C CA . LEU A 1 88 ? -12.737 -3.028 7.494 1.00 93.12 88 LEU A CA 1
ATOM 708 C C . LEU A 1 88 ? -13.784 -2.064 8.058 1.00 93.12 88 LEU A C 1
ATOM 710 O O . LEU A 1 88 ? -13.608 -0.848 7.996 1.00 93.12 88 LEU A O 1
ATOM 714 N N . MET A 1 89 ? -14.853 -2.577 8.670 1.00 93.00 89 MET A N 1
ATOM 715 C CA . MET A 1 89 ? -15.920 -1.733 9.217 1.00 93.00 89 MET A CA 1
ATOM 716 C C . MET A 1 89 ? -15.424 -0.752 10.287 1.00 93.00 89 MET A C 1
ATOM 718 O O . MET A 1 89 ? -15.970 0.351 10.388 1.00 93.00 89 MET A O 1
ATOM 722 N N . LYS A 1 90 ? -14.373 -1.115 11.037 1.00 91.88 90 LYS A N 1
ATOM 723 C CA . LYS A 1 90 ? -13.726 -0.266 12.055 1.00 91.88 90 LYS A CA 1
ATOM 724 C C . LYS A 1 90 ? -12.775 0.775 11.463 1.00 91.88 90 LYS A C 1
ATOM 726 O O . LYS A 1 90 ? -12.540 1.800 12.105 1.00 91.88 90 LYS A O 1
ATOM 731 N N . ILE A 1 91 ? -12.214 0.519 10.280 1.00 92.69 91 ILE A N 1
ATOM 732 C CA . ILE A 1 91 ? -11.246 1.407 9.619 1.00 92.69 91 ILE A CA 1
ATOM 733 C C . ILE A 1 91 ? -11.898 2.366 8.610 1.00 92.69 91 ILE A C 1
ATOM 735 O O . ILE A 1 91 ? -11.218 3.199 8.009 1.00 92.69 91 ILE A O 1
ATOM 739 N N . ARG A 1 92 ? -13.225 2.292 8.441 1.00 92.62 92 ARG A N 1
ATOM 740 C CA . ARG A 1 92 ? -13.981 3.226 7.595 1.00 92.62 92 ARG A CA 1
ATOM 741 C C . ARG A 1 92 ? -13.769 4.683 8.039 1.00 92.62 92 ARG A C 1
ATOM 743 O O . ARG A 1 92 ? -13.775 4.947 9.250 1.00 92.62 92 ARG A O 1
ATOM 750 N N . PRO A 1 93 ? -13.614 5.630 7.094 1.00 88.81 93 PRO A N 1
ATOM 751 C CA . PRO A 1 93 ? -13.532 7.045 7.415 1.00 88.81 93 PRO A CA 1
ATOM 752 C C . PRO A 1 93 ? -14.879 7.519 7.957 1.00 88.81 93 PRO A C 1
ATOM 754 O O . PRO A 1 93 ? -15.939 7.171 7.438 1.00 88.81 93 PRO A O 1
ATOM 757 N N . THR A 1 94 ? -14.840 8.314 9.012 1.00 89.06 94 THR A N 1
ATOM 758 C CA . THR A 1 94 ? -16.010 8.886 9.673 1.00 89.06 94 THR A CA 1
ATOM 759 C C . THR A 1 94 ? -15.798 10.378 9.885 1.00 89.06 94 THR A C 1
ATOM 761 O O . THR A 1 94 ? -14.670 10.842 10.027 1.00 89.06 94 THR A O 1
ATOM 764 N N . TRP A 1 95 ? -16.882 11.147 10.002 1.00 87.69 95 TRP A N 1
ATOM 765 C CA . TRP A 1 95 ? -16.803 12.578 10.330 1.00 87.69 95 TRP A CA 1
ATOM 766 C C . TRP A 1 95 ? -16.068 12.868 11.646 1.00 87.69 95 TRP A C 1
ATOM 768 O O . TRP A 1 95 ? -15.510 13.951 11.820 1.00 87.69 95 TRP A O 1
ATOM 778 N N . LYS A 1 96 ? -16.044 11.901 12.572 1.00 85.62 96 LYS A N 1
ATOM 779 C CA . LYS A 1 96 ? -15.268 11.999 13.809 1.00 85.62 96 LYS A CA 1
ATOM 780 C C . LYS A 1 96 ? -13.764 12.084 13.532 1.00 85.62 96 LYS A C 1
ATOM 782 O O . LYS A 1 96 ? -13.101 12.856 14.206 1.00 85.62 96 LYS A O 1
ATOM 787 N N . ASP A 1 97 ? -13.247 11.389 12.520 1.00 87.88 97 ASP A N 1
ATOM 788 C CA . ASP A 1 97 ? -11.809 11.384 12.210 1.00 87.88 97 ASP A CA 1
ATOM 789 C C . ASP A 1 97 ? -11.299 12.786 11.835 1.00 87.88 97 ASP A C 1
ATOM 791 O O . ASP A 1 97 ? -10.196 13.175 12.210 1.00 87.88 97 ASP A O 1
ATOM 795 N N . PHE A 1 98 ? -12.134 13.585 11.163 1.00 87.06 98 PHE A N 1
ATOM 796 C CA . PHE A 1 98 ? -11.815 14.978 10.840 1.00 87.06 98 PHE A CA 1
ATOM 797 C C . PHE A 1 98 ? -11.833 15.884 12.079 1.00 87.06 98 PHE A C 1
ATOM 799 O O . PHE A 1 98 ? -10.984 16.762 12.224 1.00 87.06 98 PHE A O 1
ATOM 806 N N . LYS A 1 99 ? -12.773 15.659 13.006 1.00 86.94 99 LYS A N 1
ATOM 807 C CA . LYS A 1 99 ? -12.804 16.375 14.292 1.00 86.94 99 LYS A CA 1
ATOM 808 C C . LYS A 1 99 ? -11.589 16.020 15.151 1.00 86.94 99 LYS A C 1
ATOM 810 O O . LYS A 1 99 ? -10.948 16.920 15.688 1.00 86.94 99 LYS A O 1
ATOM 815 N N . ASP A 1 100 ? -11.250 14.734 15.223 1.00 88.19 100 ASP A N 1
ATOM 816 C CA . ASP A 1 100 ? -10.092 14.227 15.962 1.00 88.19 100 ASP A CA 1
ATOM 817 C C . ASP A 1 100 ? -8.781 14.790 15.385 1.00 88.19 100 ASP A C 1
ATOM 819 O O . ASP A 1 100 ? -7.890 15.148 16.150 1.00 88.19 100 ASP A O 1
ATOM 823 N N . PHE A 1 101 ? -8.681 14.956 14.060 1.00 88.19 101 PHE A N 1
ATOM 824 C CA . PHE A 1 101 ? -7.549 15.618 13.404 1.00 88.19 101 PHE A CA 1
ATOM 825 C C . PHE A 1 101 ? -7.365 17.071 13.864 1.00 88.19 101 PHE A C 1
ATOM 827 O O . PHE A 1 101 ? -6.269 17.447 14.286 1.00 88.19 101 PHE A O 1
ATOM 834 N N . TRP A 1 102 ? -8.425 17.885 13.839 1.00 87.56 102 TRP A N 1
ATOM 835 C CA . TRP A 1 102 ? -8.337 19.280 14.287 1.00 87.56 102 TRP A CA 1
ATOM 836 C C . TRP A 1 102 ? -8.071 19.402 15.782 1.00 87.56 102 TRP A C 1
ATOM 838 O O . TRP A 1 102 ? -7.301 20.266 16.197 1.00 87.56 102 TRP A O 1
ATOM 848 N N . GLN A 1 103 ? -8.655 18.519 16.591 1.00 86.88 103 GLN A N 1
ATOM 849 C CA . GLN A 1 103 ? -8.385 18.463 18.025 1.00 86.88 103 GLN A CA 1
ATOM 850 C C . GLN A 1 103 ? -6.928 18.070 18.305 1.00 86.88 103 GLN A C 1
ATOM 852 O O . GLN A 1 103 ? -6.281 18.685 19.151 1.00 86.88 103 GLN A O 1
ATOM 857 N N . TYR A 1 104 ? -6.393 17.091 17.574 1.00 87.06 104 TYR A N 1
ATOM 858 C CA . TYR A 1 104 ? -4.997 16.670 17.674 1.00 87.06 104 TYR A CA 1
ATOM 859 C C . TYR A 1 104 ? -4.030 17.796 17.286 1.00 87.06 104 TYR A C 1
ATOM 861 O O . TYR A 1 104 ? -3.055 18.045 17.9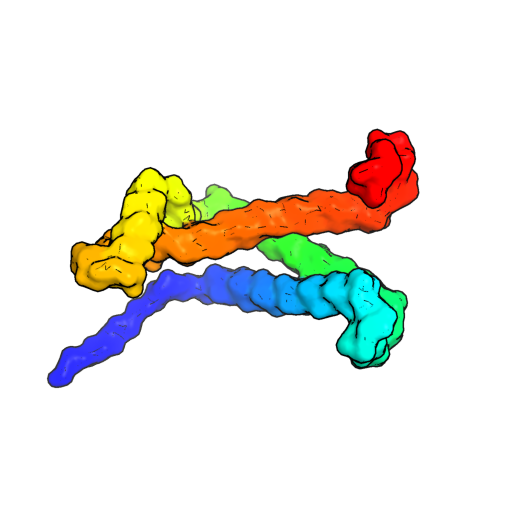96 1.00 87.06 104 TYR A O 1
ATOM 869 N N . LEU A 1 105 ? -4.315 18.516 16.197 1.00 87.12 105 LEU A N 1
ATOM 870 C CA . LEU A 1 105 ? -3.543 19.693 15.794 1.00 87.12 105 LEU A CA 1
ATOM 871 C C . LEU A 1 105 ? -3.624 20.813 16.833 1.00 87.12 105 LEU A C 1
ATOM 873 O O . LEU A 1 105 ? -2.596 21.373 17.202 1.00 87.12 105 LEU A O 1
ATOM 877 N N . GLY A 1 106 ? -4.824 21.112 17.333 1.00 84.81 106 GLY A N 1
ATOM 878 C CA . GLY A 1 106 ? -5.048 22.127 18.361 1.00 84.81 106 GLY A CA 1
ATOM 879 C C . GLY A 1 106 ? -4.269 21.846 19.647 1.00 84.81 106 GLY A C 1
ATOM 880 O O . G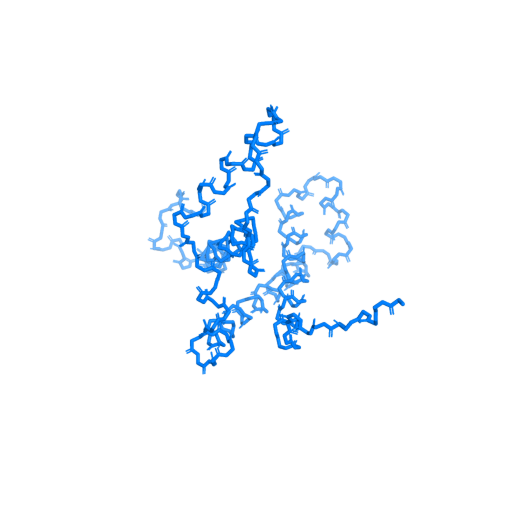LY A 1 106 ? -3.622 22.740 20.196 1.00 84.81 106 GLY A O 1
ATOM 881 N N . TYR A 1 107 ? -4.276 20.585 20.077 1.00 86.50 107 TYR A N 1
ATOM 882 C CA . TYR A 1 107 ? -3.537 20.124 21.245 1.00 86.50 107 TYR A CA 1
ATOM 883 C C . TYR A 1 107 ? -2.019 20.229 21.044 1.00 86.50 107 TYR A C 1
ATOM 885 O O . TYR A 1 107 ? -1.339 20.818 21.879 1.00 86.50 107 TYR A O 1
ATOM 893 N N . ASN A 1 108 ? -1.487 19.726 19.926 1.00 86.69 108 ASN A N 1
ATOM 894 C CA . ASN A 1 108 ? -0.039 19.706 19.693 1.00 86.69 108 ASN A CA 1
ATOM 895 C C . ASN A 1 108 ? 0.561 21.077 19.359 1.00 86.69 108 ASN A C 1
ATOM 897 O O . ASN A 1 108 ? 1.709 21.327 19.712 1.00 86.69 108 ASN A O 1
ATOM 901 N N . LEU A 1 109 ? -0.172 21.944 18.656 1.00 88.25 109 LEU A N 1
ATOM 902 C CA . LEU A 1 109 ? 0.350 23.241 18.212 1.00 88.25 109 LEU A CA 1
ATOM 903 C C . LEU A 1 109 ? 0.100 24.356 19.225 1.00 88.25 109 LEU A C 1
ATOM 905 O O . LEU A 1 109 ? 0.923 25.256 19.357 1.00 88.25 109 LEU A O 1
ATOM 909 N N . PHE A 1 110 ? -1.030 24.312 19.933 1.00 86.12 110 PHE A N 1
ATOM 910 C CA . PHE A 1 110 ? -1.455 25.406 20.810 1.00 86.12 110 PHE A CA 1
ATOM 911 C C . PHE A 1 110 ? -1.583 24.993 22.278 1.00 86.12 110 PHE A C 1
ATOM 913 O O . PHE A 1 110 ? -1.986 25.818 23.096 1.00 86.12 110 PHE A O 1
ATOM 920 N N . GLY A 1 111 ? -1.295 23.733 22.628 1.00 79.75 111 GLY A N 1
ATOM 921 C CA . GLY A 1 111 ? -1.422 23.222 23.998 1.00 79.75 111 GLY A CA 1
ATOM 922 C C . GLY A 1 111 ? -2.853 23.267 24.545 1.00 79.75 111 GLY A C 1
ATOM 923 O O . GLY A 1 111 ? -3.058 23.150 25.751 1.00 79.75 111 GLY A O 1
ATOM 924 N N . LYS A 1 112 ? -3.856 23.482 23.682 1.00 66.88 112 LYS A N 1
ATOM 925 C CA . LYS A 1 112 ? -5.258 23.660 24.073 1.00 66.88 112 LYS A CA 1
ATOM 926 C C . LYS A 1 112 ? -6.042 22.370 23.859 1.00 66.88 112 LYS A C 1
ATOM 928 O O . LYS A 1 112 ? -6.083 21.832 22.756 1.00 66.88 112 LYS A O 1
ATOM 933 N N . GLY A 1 113 ? -6.739 21.929 24.906 1.00 71.38 113 GLY A N 1
ATOM 934 C CA . GLY A 1 113 ? -7.675 20.804 24.860 1.00 71.38 113 GLY A CA 1
ATOM 935 C C . GLY A 1 113 ? -7.120 19.508 25.450 1.00 71.38 113 GLY A C 1
ATOM 936 O O . GLY A 1 113 ? -6.144 19.503 26.193 1.00 71.38 113 GLY A O 1
ATOM 937 N N . SER A 1 114 ? -7.786 18.398 25.140 1.00 75.50 114 SER A N 1
ATOM 938 C CA . SER A 1 114 ? -7.398 17.049 25.567 1.00 75.50 114 SER A CA 1
ATOM 939 C C . SER A 1 114 ? -7.086 16.176 24.355 1.00 75.50 114 SER A C 1
ATOM 941 O O . SER A 1 114 ? -7.611 16.416 23.266 1.00 75.50 114 SER A O 1
ATOM 943 N N . MET A 1 115 ? -6.249 15.154 24.545 1.00 77.25 115 MET A N 1
ATOM 944 C CA . MET A 1 115 ? -5.946 14.164 23.510 1.00 77.25 115 MET A CA 1
ATOM 945 C C . MET A 1 115 ? -7.245 13.489 23.017 1.00 77.25 115 MET A C 1
ATOM 947 O O . MET A 1 115 ? -8.068 13.094 23.853 1.00 77.25 115 MET A O 1
ATOM 951 N N . PRO A 1 116 ? -7.461 13.338 21.694 1.00 80.81 116 PRO A N 1
ATOM 952 C CA . PRO A 1 116 ? -8.676 12.722 21.170 1.00 80.81 116 PRO A CA 1
ATOM 953 C C . PRO A 1 116 ? -8.837 11.280 21.669 1.00 80.81 116 PRO A C 1
ATOM 955 O O . PRO A 1 116 ? -7.894 10.486 21.685 1.00 80.81 116 PRO A O 1
ATOM 958 N N . LYS A 1 117 ? -10.063 10.928 22.077 1.00 80.88 117 LYS A N 1
ATOM 959 C CA . LYS A 1 117 ? -10.415 9.560 22.481 1.00 80.88 117 LYS A CA 1
ATOM 960 C C . LYS A 1 117 ? -10.607 8.699 21.235 1.00 80.88 117 LYS A C 1
ATOM 962 O O . LYS A 1 117 ? -11.667 8.752 20.597 1.00 80.88 117 LYS A O 1
ATOM 967 N N . VAL A 1 118 ? -9.578 7.917 20.925 1.00 81.69 118 VAL A N 1
ATOM 968 C CA . VAL A 1 118 ? -9.522 7.013 19.772 1.00 81.69 118 VAL A CA 1
ATOM 969 C C . VAL A 1 118 ? -10.032 5.614 20.121 1.00 81.69 118 VAL A C 1
ATOM 971 O O . VAL A 1 118 ? -9.919 5.156 21.257 1.00 81.69 118 VAL A O 1
ATOM 974 N N . GLY A 1 119 ? -10.626 4.942 19.132 1.00 83.44 119 GLY A N 1
ATOM 975 C CA . GLY A 1 119 ? -11.030 3.539 19.239 1.00 83.44 119 GLY A CA 1
ATOM 976 C C . GLY A 1 119 ? -9.866 2.587 18.945 1.00 83.44 119 GLY A C 1
ATOM 977 O O . GLY A 1 119 ? -8.706 2.897 19.197 1.00 83.44 119 GLY A O 1
ATOM 978 N N . LYS A 1 120 ? -10.159 1.426 18.340 1.00 86.69 120 LYS A N 1
ATOM 979 C CA . LYS A 1 120 ? -9.117 0.472 17.903 1.00 86.69 120 LYS A CA 1
ATOM 980 C C . LYS A 1 120 ? -8.121 1.090 16.903 1.00 86.69 120 LYS A C 1
ATOM 982 O O . LYS A 1 120 ? -6.948 0.708 16.913 1.00 86.69 120 LYS A O 1
ATOM 987 N N . TYR A 1 121 ? -8.600 2.005 16.055 1.00 89.81 121 TYR A N 1
ATOM 988 C CA . TYR A 1 121 ? -7.814 2.709 15.042 1.00 89.81 121 TYR A CA 1
ATOM 989 C C . TYR A 1 121 ? -7.920 4.224 15.208 1.00 89.81 121 TYR A C 1
ATOM 991 O O . TYR A 1 121 ? -9.018 4.752 15.387 1.00 89.81 121 TYR A O 1
ATOM 999 N N . ASP A 1 122 ? -6.775 4.894 15.111 1.00 90.75 122 ASP A N 1
ATOM 1000 C CA . ASP A 1 122 ? -6.655 6.355 15.070 1.00 90.75 122 ASP A CA 1
ATOM 1001 C C . ASP A 1 122 ? -6.911 6.896 13.648 1.00 90.75 122 ASP A C 1
ATOM 1003 O O . ASP A 1 122 ? -6.743 6.169 12.662 1.00 90.75 122 ASP A O 1
ATOM 1007 N N . PHE A 1 123 ? -7.252 8.182 13.518 1.00 89.62 123 PHE A N 1
ATOM 1008 C CA . PHE A 1 123 ? -7.483 8.845 12.230 1.00 89.62 123 PHE A CA 1
ATOM 1009 C C . PHE A 1 123 ? -6.273 8.691 11.294 1.00 89.62 123 PHE A C 1
ATOM 1011 O O . PHE A 1 123 ? -6.439 8.452 10.100 1.00 89.62 123 PHE A O 1
ATOM 1018 N N . ARG A 1 124 ? -5.048 8.740 11.842 1.00 89.88 124 ARG A N 1
ATOM 1019 C CA . ARG A 1 124 ? -3.793 8.548 11.091 1.00 89.88 124 ARG A CA 1
ATOM 1020 C C . ARG A 1 124 ? -3.695 7.156 10.483 1.00 89.88 124 ARG A C 1
ATOM 1022 O O . ARG A 1 124 ? -3.304 7.018 9.331 1.00 89.88 124 ARG A O 1
ATOM 1029 N N . GLN A 1 125 ? -4.085 6.133 11.241 1.00 92.38 125 GLN A N 1
ATOM 1030 C CA . GLN A 1 125 ? -4.046 4.742 10.786 1.00 92.38 125 GLN A CA 1
ATOM 1031 C C . GLN A 1 125 ? -5.087 4.495 9.695 1.00 92.38 125 GLN A C 1
ATOM 1033 O O . GLN A 1 125 ? -4.796 3.827 8.705 1.00 92.38 125 GLN A O 1
ATOM 1038 N N . LYS A 1 126 ? -6.283 5.080 9.841 1.00 93.44 126 LYS A N 1
ATOM 1039 C CA . LYS A 1 126 ? -7.307 5.046 8.792 1.00 93.44 126 LYS A CA 1
ATOM 1040 C C . LYS A 1 126 ? -6.827 5.754 7.530 1.00 93.44 126 LYS A C 1
ATOM 1042 O O . LYS A 1 126 ? -6.924 5.189 6.447 1.00 93.44 126 LYS A O 1
ATOM 1047 N N . PHE A 1 127 ? -6.264 6.953 7.670 1.00 92.81 127 PHE A N 1
ATOM 1048 C CA . PHE A 1 127 ? -5.716 7.709 6.548 1.00 92.81 127 PHE A CA 1
ATOM 1049 C C . PHE A 1 127 ? -4.624 6.924 5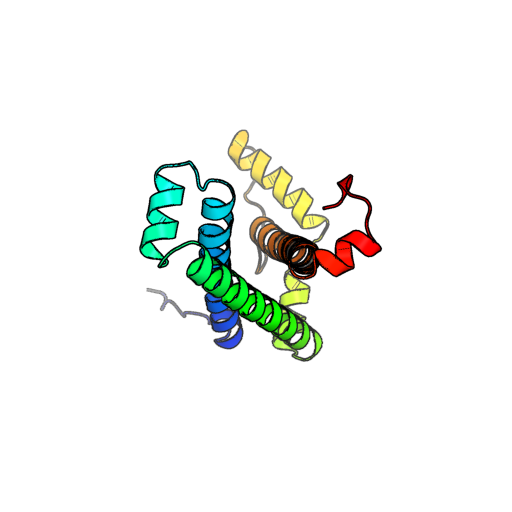.813 1.00 92.81 127 PHE A C 1
ATOM 1051 O O . PHE A 1 127 ? -4.667 6.826 4.593 1.00 92.81 127 PHE A O 1
ATOM 1058 N N . GLN A 1 128 ? -3.695 6.300 6.541 1.00 93.56 128 GLN A N 1
ATOM 1059 C CA . GLN A 1 128 ? -2.662 5.446 5.950 1.00 93.56 128 GLN A CA 1
ATOM 1060 C C . GLN A 1 128 ? -3.259 4.247 5.204 1.00 93.56 128 GLN A C 1
ATOM 1062 O O . GLN A 1 128 ? -2.852 3.979 4.078 1.00 93.56 128 GLN A O 1
ATOM 1067 N N . TYR A 1 129 ? -4.245 3.556 5.784 1.00 95.25 129 TYR A N 1
ATOM 1068 C CA . TYR A 1 129 ? -4.906 2.420 5.134 1.00 95.25 129 TYR A CA 1
ATOM 1069 C C . TYR A 1 129 ? -5.579 2.823 3.814 1.00 95.25 129 TYR A C 1
ATOM 1071 O O . TYR A 1 129 ? -5.312 2.230 2.770 1.00 95.25 129 TYR A O 1
ATOM 1079 N N . TRP A 1 130 ? -6.398 3.877 3.836 1.00 95.00 130 TRP A N 1
ATOM 1080 C CA . TRP A 1 130 ? -7.087 4.360 2.636 1.00 95.00 130 TRP A CA 1
ATOM 1081 C C . TRP A 1 130 ? -6.134 4.979 1.615 1.00 95.00 130 TRP A C 1
ATOM 1083 O O . TRP A 1 130 ? -6.311 4.771 0.417 1.00 95.00 130 TRP A O 1
ATOM 1093 N N . GLY A 1 131 ? -5.094 5.676 2.072 1.00 95.44 131 GLY A N 1
ATOM 1094 C CA . GLY A 1 131 ? -4.037 6.202 1.213 1.00 95.44 131 GLY A CA 1
ATOM 1095 C C . GLY A 1 131 ? -3.311 5.093 0.454 1.00 95.44 131 GLY A C 1
ATOM 1096 O O . GLY A 1 131 ? -3.093 5.222 -0.748 1.00 95.44 131 GLY A O 1
ATOM 1097 N N . VAL A 1 132 ? -3.014 3.970 1.117 1.00 95.31 132 VAL A N 1
ATOM 1098 C CA . VAL A 1 132 ? -2.426 2.793 0.460 1.00 95.31 132 VAL A CA 1
ATOM 1099 C C . VAL A 1 132 ? -3.395 2.172 -0.543 1.00 95.31 132 VAL A C 1
ATOM 1101 O O . VAL A 1 132 ? -2.958 1.824 -1.633 1.00 95.31 132 VAL A O 1
ATOM 1104 N N . ILE A 1 133 ? -4.695 2.071 -0.239 1.00 95.12 133 ILE A N 1
ATOM 1105 C CA . ILE A 1 133 ? -5.689 1.542 -1.193 1.00 95.12 133 ILE A CA 1
ATOM 1106 C C . ILE A 1 133 ? -5.761 2.404 -2.456 1.00 95.12 133 ILE A C 1
ATOM 1108 O O . ILE A 1 133 ? -5.705 1.880 -3.567 1.00 95.12 133 ILE A O 1
ATOM 1112 N N . VAL A 1 134 ? -5.879 3.723 -2.299 1.00 96.31 134 VAL A N 1
ATOM 1113 C CA . VAL A 1 134 ? -5.940 4.645 -3.441 1.00 96.31 134 VAL A CA 1
ATOM 1114 C C . VAL A 1 134 ? -4.636 4.590 -4.234 1.00 96.31 134 VAL A C 1
ATOM 1116 O O . VAL A 1 134 ? -4.667 4.434 -5.454 1.00 96.31 134 VAL A O 1
ATOM 1119 N N . GLY A 1 135 ? -3.494 4.653 -3.545 1.00 95.25 135 GLY A N 1
ATOM 1120 C CA . GLY A 1 135 ? -2.178 4.544 -4.168 1.00 95.25 135 GLY A CA 1
ATOM 1121 C C . GLY A 1 135 ? -2.003 3.233 -4.931 1.00 95.25 135 GLY A C 1
ATOM 1122 O O . GLY A 1 135 ? -1.521 3.249 -6.059 1.00 95.25 135 GLY A O 1
ATOM 1123 N N . PHE A 1 136 ? -2.450 2.111 -4.363 1.00 95.88 136 PHE A N 1
ATOM 1124 C CA . PHE A 1 136 ? -2.445 0.804 -5.016 1.00 95.88 136 PHE A CA 1
ATOM 1125 C C . PHE A 1 136 ? -3.202 0.843 -6.345 1.00 95.88 136 PHE A C 1
ATOM 1127 O O . PHE A 1 136 ? -2.626 0.491 -7.369 1.00 95.88 136 PHE A O 1
ATOM 1134 N N . TRP A 1 137 ? -4.444 1.335 -6.366 1.00 95.19 137 TRP A N 1
ATOM 1135 C CA . TRP A 1 137 ? -5.222 1.402 -7.607 1.00 95.19 137 TRP A CA 1
ATOM 1136 C C . TRP A 1 137 ? -4.580 2.308 -8.658 1.00 95.19 137 TRP A C 1
ATOM 1138 O O . TRP A 1 137 ? -4.497 1.921 -9.822 1.00 95.19 137 TRP A O 1
ATOM 1148 N N . VAL A 1 138 ? -4.063 3.473 -8.259 1.00 95.12 138 VAL A N 1
ATOM 1149 C CA . VAL A 1 138 ? -3.351 4.378 -9.176 1.00 95.12 138 VAL A CA 1
ATOM 1150 C C . VAL A 1 138 ? -2.109 3.702 -9.763 1.00 95.12 138 VAL A C 1
ATOM 1152 O O . VAL A 1 138 ? -1.913 3.743 -10.977 1.00 95.12 138 VAL A O 1
ATOM 1155 N N . MET A 1 139 ? -1.291 3.042 -8.938 1.00 94.12 139 MET A N 1
ATOM 1156 C CA . MET A 1 139 ? -0.081 2.345 -9.394 1.00 94.12 139 MET A CA 1
ATOM 1157 C C . MET A 1 139 ? -0.403 1.159 -10.302 1.00 94.12 139 MET A C 1
ATOM 1159 O O . MET A 1 139 ? 0.271 0.962 -11.307 1.00 94.12 139 MET A O 1
ATOM 1163 N N . VAL A 1 140 ? -1.438 0.382 -9.979 1.00 93.56 140 VAL A N 1
ATOM 1164 C CA . VAL A 1 140 ? -1.855 -0.766 -10.791 1.00 93.56 140 VAL A CA 1
ATOM 1165 C C . VAL A 1 140 ? -2.353 -0.298 -12.155 1.00 93.56 140 VAL A C 1
ATOM 1167 O O . VAL A 1 140 ? -1.883 -0.800 -13.172 1.00 93.56 140 VAL A O 1
ATOM 1170 N N . LEU A 1 141 ? -3.243 0.697 -12.201 1.00 91.94 141 LEU A N 1
ATOM 1171 C CA . LEU A 1 141 ? -3.787 1.212 -13.460 1.00 91.94 141 LEU A CA 1
ATOM 1172 C C . LEU A 1 141 ? -2.702 1.837 -14.342 1.00 91.94 141 LEU A C 1
ATOM 1174 O O . LEU A 1 141 ? -2.589 1.491 -15.516 1.00 91.94 141 LEU A O 1
ATOM 1178 N N . THR A 1 142 ? -1.872 2.716 -13.777 1.00 91.12 142 THR A N 1
ATOM 1179 C CA . THR A 1 142 ? -0.779 3.352 -14.532 1.00 91.12 142 THR A CA 1
ATOM 1180 C C . THR A 1 142 ? 0.280 2.333 -14.960 1.00 91.12 142 THR A C 1
ATOM 1182 O O . THR A 1 142 ? 0.722 2.351 -16.106 1.00 91.12 142 THR A O 1
ATOM 1185 N N . GLY A 1 143 ? 0.627 1.376 -14.096 1.00 89.56 143 GLY A N 1
ATOM 1186 C CA . GLY A 1 143 ? 1.545 0.286 -14.418 1.00 89.56 143 GLY A CA 1
ATOM 1187 C C . GLY A 1 143 ? 1.038 -0.613 -15.546 1.00 89.56 143 GLY A C 1
ATOM 1188 O O . GLY A 1 143 ? 1.813 -0.967 -16.430 1.00 89.56 143 GLY A O 1
ATOM 1189 N N . PHE A 1 144 ? -0.257 -0.942 -15.572 1.00 89.62 144 PHE A N 1
ATOM 1190 C CA . PHE A 1 144 ? -0.856 -1.724 -16.659 1.00 89.62 144 PHE A CA 1
ATOM 1191 C C . PHE A 1 144 ? -0.812 -0.993 -18.006 1.00 89.62 144 PHE A C 1
ATOM 1193 O O . PHE A 1 144 ? -0.494 -1.619 -19.017 1.00 89.62 144 PHE A O 1
ATOM 1200 N N . ILE A 1 145 ? -1.068 0.320 -18.023 1.00 87.56 145 ILE A N 1
ATOM 1201 C CA . ILE A 1 145 ? -0.943 1.149 -19.235 1.00 87.56 145 ILE A CA 1
ATOM 1202 C C . ILE A 1 145 ? 0.488 1.075 -19.784 1.00 87.56 145 ILE A C 1
ATOM 1204 O O . ILE A 1 145 ? 0.680 0.846 -20.978 1.00 87.56 145 ILE A O 1
ATOM 1208 N N . LEU A 1 146 ? 1.491 1.202 -18.910 1.00 86.38 146 LEU A N 1
ATOM 1209 C CA . LEU A 1 146 ? 2.903 1.142 -19.296 1.00 86.38 146 LEU A CA 1
ATOM 1210 C C . LEU A 1 146 ? 3.348 -0.266 -19.714 1.00 86.38 146 LEU A C 1
ATOM 1212 O O . LEU A 1 146 ? 4.166 -0.408 -20.623 1.00 86.38 146 LEU A O 1
ATOM 1216 N N . TRP A 1 147 ? 2.804 -1.314 -19.092 1.00 85.44 147 TRP A N 1
ATOM 1217 C CA . TRP A 1 147 ? 3.111 -2.700 -19.453 1.00 85.44 147 TRP A CA 1
ATOM 1218 C C . TRP A 1 147 ? 2.650 -3.007 -20.885 1.00 85.44 147 TRP A C 1
ATOM 1220 O O . TRP A 1 147 ? 3.397 -3.600 -21.664 1.00 85.44 147 TRP A O 1
ATOM 1230 N N . PHE A 1 148 ? 1.458 -2.549 -21.270 1.00 84.81 148 PHE A N 1
ATOM 1231 C CA . PHE A 1 148 ? 0.882 -2.767 -22.600 1.00 84.81 148 PHE A CA 1
ATOM 1232 C C . PHE A 1 148 ? 1.041 -1.554 -23.528 1.00 84.81 148 PHE A C 1
ATOM 1234 O O . PHE A 1 148 ? 0.144 -1.261 -24.319 1.00 84.81 148 PHE A O 1
ATOM 1241 N N . GLY A 1 149 ? 2.181 -0.857 -23.463 1.00 73.12 149 GLY A N 1
ATOM 1242 C CA . GLY A 1 149 ? 2.399 0.430 -24.138 1.00 73.12 149 GLY A CA 1
ATOM 1243 C C . GLY A 1 149 ? 2.023 0.472 -25.628 1.00 73.12 149 GLY A C 1
ATOM 1244 O O . GLY A 1 149 ? 1.463 1.464 -26.087 1.00 73.12 149 GLY A O 1
ATOM 1245 N N . SER A 1 150 ? 2.245 -0.605 -26.389 1.00 68.62 150 SER A N 1
ATOM 1246 C CA . SER A 1 150 ? 1.857 -0.686 -27.808 1.00 68.62 150 SER A CA 1
ATOM 1247 C C . SER A 1 150 ? 0.339 -0.672 -28.028 1.00 68.62 150 SER A C 1
ATOM 1249 O O . SER A 1 150 ? -0.142 0.026 -28.917 1.00 68.62 150 SER A O 1
ATOM 1251 N N . ALA A 1 151 ? -0.422 -1.390 -27.200 1.00 70.31 151 ALA A N 1
ATOM 1252 C CA . ALA A 1 151 ? -1.883 -1.359 -27.217 1.00 70.31 151 ALA A CA 1
ATOM 1253 C C . ALA A 1 151 ? -2.429 -0.057 -26.610 1.00 70.31 151 ALA A C 1
ATOM 1255 O O . ALA A 1 151 ? -3.404 0.498 -27.113 1.00 70.31 151 ALA A O 1
ATOM 1256 N N . ALA A 1 152 ? -1.776 0.474 -25.572 1.00 70.94 152 ALA A N 1
ATOM 1257 C CA . ALA A 1 152 ? -2.157 1.742 -24.962 1.00 70.94 152 ALA A CA 1
ATOM 1258 C C . ALA A 1 152 ? -2.035 2.912 -25.950 1.00 70.94 152 ALA A C 1
ATOM 1260 O O . ALA A 1 152 ? -2.941 3.735 -26.011 1.00 70.94 152 ALA A O 1
ATOM 1261 N N . MET A 1 153 ? -0.989 2.949 -26.785 1.00 71.81 153 MET A N 1
ATOM 1262 C CA . MET A 1 153 ? -0.818 3.971 -27.830 1.00 71.81 153 MET A CA 1
ATOM 1263 C C . MET A 1 153 ? -1.907 3.944 -28.915 1.00 71.81 153 MET A C 1
ATOM 1265 O O . MET A 1 153 ? -2.108 4.953 -29.587 1.00 71.81 153 MET A O 1
ATOM 1269 N N . ALA A 1 154 ? -2.611 2.821 -29.092 1.00 73.94 154 ALA A N 1
ATOM 1270 C CA . ALA A 1 154 ? -3.728 2.716 -30.033 1.00 73.94 154 ALA A CA 1
ATOM 1271 C C . ALA A 1 154 ? -5.048 3.274 -29.468 1.00 73.94 154 ALA A C 1
ATOM 1273 O O . ALA A 1 154 ? -5.957 3.583 -30.234 1.00 73.94 154 ALA A O 1
ATOM 1274 N N . VAL A 1 155 ? -5.161 3.395 -28.140 1.00 74.69 155 VAL A N 1
ATOM 1275 C CA . VAL A 1 155 ? -6.410 3.752 -27.443 1.00 74.69 155 VAL A CA 1
ATOM 1276 C C . VAL A 1 155 ? -6.310 5.105 -26.735 1.00 74.69 155 VAL A C 1
ATOM 1278 O O . VAL A 1 155 ? -7.285 5.854 -26.702 1.00 74.69 155 VAL A O 1
ATOM 1281 N N . PHE A 1 156 ? -5.144 5.443 -26.181 1.00 73.12 156 PHE A N 1
ATOM 1282 C CA . PHE A 1 156 ? -4.933 6.643 -25.378 1.00 73.12 156 PHE A CA 1
ATOM 1283 C C . PHE A 1 156 ? -4.092 7.693 -26.117 1.00 73.12 156 PHE A C 1
ATOM 1285 O O . PHE A 1 156 ? -3.107 7.351 -26.776 1.00 73.12 156 PHE A O 1
ATOM 1292 N N . PRO A 1 157 ? -4.423 8.993 -25.992 1.00 72.94 157 PRO A N 1
ATOM 1293 C CA . PRO A 1 157 ? -3.614 10.046 -26.586 1.00 72.94 157 PRO A CA 1
ATOM 1294 C C . PRO A 1 157 ? -2.289 10.207 -25.826 1.00 72.94 157 PRO A C 1
ATOM 1296 O O . PRO A 1 157 ? -2.217 9.968 -24.622 1.00 72.94 157 PRO A O 1
ATOM 1299 N N . LYS A 1 158 ? -1.245 10.686 -26.515 1.00 69.00 158 LYS A N 1
ATOM 1300 C CA . LYS A 1 158 ? 0.138 10.742 -25.996 1.00 69.00 158 LYS A CA 1
ATOM 1301 C C . LYS A 1 158 ? 0.323 11.496 -24.672 1.00 69.00 158 LYS A C 1
ATOM 1303 O O . LYS A 1 158 ? 1.262 11.202 -23.965 1.00 69.00 158 LYS A O 1
ATOM 1308 N N . TRP A 1 159 ? -0.542 12.449 -24.323 1.00 73.19 159 TRP A N 1
ATOM 1309 C CA . TRP A 1 159 ? -0.484 13.182 -23.045 1.00 73.19 159 TRP A CA 1
ATOM 1310 C C . TRP A 1 159 ? -0.890 12.368 -21.799 1.00 73.19 159 TRP A C 1
ATOM 1312 O O . TRP A 1 159 ? -0.703 12.840 -20.682 1.00 73.19 159 TRP A O 1
ATOM 1322 N N . VAL A 1 160 ? -1.469 11.175 -21.981 1.00 66.62 160 VAL A N 1
ATOM 1323 C CA . VAL A 1 160 ? -1.848 10.248 -20.899 1.00 66.62 160 VAL A CA 1
ATOM 1324 C C . VAL A 1 160 ? -0.731 9.228 -20.626 1.00 66.62 160 VAL A C 1
ATOM 1326 O O . VAL A 1 160 ? -0.735 8.605 -19.566 1.00 66.62 160 VAL A O 1
ATOM 1329 N N . ILE A 1 161 ? 0.206 9.059 -21.568 1.00 58.84 161 ILE A N 1
ATOM 1330 C CA . ILE A 1 161 ? 1.265 8.037 -21.566 1.00 58.84 161 ILE A CA 1
ATOM 1331 C C . ILE A 1 161 ? 2.615 8.677 -21.244 1.00 58.84 161 ILE A C 1
ATOM 1333 O O . ILE A 1 161 ? 2.909 9.749 -21.817 1.00 58.84 161 ILE A O 1
#

Radius of gyration: 20.73 Å; chains: 1; bounding box: 42×40×70 Å

Secondary structure (DSSP, 8-state):
---------S-HHHHHHHHHHHHHHHHHHHHHHHHHTTTSHHHHHHHHHTTSHHHHHHHHHHHHHHHHHHHHHHHHHHHH-HHHHHHHHHHS--HHHHHHHHHHHHHHHH--S------SS-HHHHHHHHHHHHHHHHHHHHHHHHHTHHHHHHHS-GGG-

pLDDT: mean 88.29, std 9.29, range [49.59, 98.25]

Foldseek 3Di:
DPDPPDDDLDDPVVVVLVVLLVVLVVLLCQLVVLVVVVVDPSSVVSCVVCPHNVSSVVSNVVSLVSNVVSVVVLVCCCVPPPVNVVVVVLLDDDPVLVVLVVQCCCCVVVVDDDRDDDDSDHSVRSCVVVVVVVVNVVCNVLVVCVVPVVVNVVPDPPVSD